Protein AF-A0A2W2B4P6-F1 (afdb_monomer)

Solvent-accessible surface area (backbone atoms only — not comparable to full-atom values): 6365 Å² total; per-residue (Å²): 74,48,68,33,47,49,50,24,56,70,50,42,55,75,72,47,32,61,43,22,48,45,57,62,79,43,77,64,80,79,61,81,77,91,68,98,66,93,65,85,25,35,38,47,59,80,40,55,73,69,30,35,51,27,48,53,46,29,51,47,44,76,40,54,76,67,55,38,51,51,53,49,49,57,38,57,42,22,52,57,49,21,54,52,31,48,75,70,66,44,91,66,24,80,75,37,41,60,34,83,45,66,44,63,38,24,33,52,72,79,51,98,58,51,88

Sequence (115 aa):
MTRAATAFLAALDPDQLDRAHAPFDAGDRRTFTYLPRSRPGVALGDLGDGARSAALELLAGGLSAAGLADARAIIDLETVLGAVERAAGVTTWQRRQPGLYWFRVYGTPGAATWG

Structure (mmCIF, N/CA/C/O backbone):
data_AF-A0A2W2B4P6-F1
#
_entry.id   AF-A0A2W2B4P6-F1
#
loop_
_atom_site.group_PDB
_atom_site.id
_atom_site.type_symbol
_atom_site.label_atom_id
_atom_site.label_alt_id
_atom_site.label_comp_id
_atom_site.label_asym_id
_atom_site.label_entity_id
_atom_site.label_seq_id
_atom_site.pdbx_PDB_ins_code
_atom_site.Cartn_x
_atom_site.Cartn_y
_atom_site.Cartn_z
_atom_site.occupancy
_atom_site.B_iso_or_equiv
_atom_site.auth_seq_id
_atom_site.auth_comp_id
_atom_site.auth_asym_id
_atom_site.auth_atom_id
_atom_site.pdbx_PDB_model_num
ATOM 1 N N . MET A 1 1 ? 13.928 -5.317 -3.914 1.00 92.88 1 MET A N 1
ATOM 2 C CA . MET A 1 1 ? 12.793 -4.446 -4.280 1.00 92.88 1 MET A CA 1
ATOM 3 C C . MET A 1 1 ? 12.317 -4.607 -5.734 1.00 92.88 1 MET A C 1
ATOM 5 O O . MET A 1 1 ? 11.166 -4.977 -5.902 1.00 92.88 1 MET A O 1
ATOM 9 N N . THR A 1 2 ? 13.144 -4.433 -6.782 1.00 97.50 2 THR A N 1
ATOM 10 C CA . THR A 1 2 ? 12.708 -4.466 -8.211 1.00 97.50 2 THR A CA 1
ATOM 11 C C . THR A 1 2 ? 11.814 -5.649 -8.594 1.00 97.50 2 THR A C 1
ATOM 13 O O . THR A 1 2 ? 10.753 -5.466 -9.189 1.00 97.50 2 THR A O 1
ATOM 16 N N . ARG A 1 3 ? 12.217 -6.871 -8.218 1.00 97.69 3 ARG A N 1
ATOM 17 C CA . ARG A 1 3 ? 11.443 -8.094 -8.483 1.00 97.69 3 ARG A CA 1
ATOM 18 C C . ARG A 1 3 ? 10.057 -8.051 -7.838 1.00 97.69 3 ARG A C 1
ATOM 20 O O . ARG A 1 3 ? 9.080 -8.378 -8.494 1.00 97.69 3 ARG A O 1
ATOM 27 N N . ALA A 1 4 ? 9.984 -7.624 -6.577 1.00 98.12 4 ALA A N 1
ATOM 28 C CA . ALA A 1 4 ? 8.731 -7.530 -5.834 1.00 98.12 4 ALA A CA 1
ATOM 29 C C . ALA A 1 4 ? 7.815 -6.439 -6.410 1.00 98.12 4 ALA A C 1
ATOM 31 O O . ALA A 1 4 ? 6.626 -6.674 -6.560 1.00 98.12 4 ALA A O 1
ATOM 32 N N . ALA A 1 5 ? 8.371 -5.295 -6.827 1.00 98.38 5 ALA A N 1
ATOM 33 C CA . ALA A 1 5 ? 7.601 -4.237 -7.486 1.00 98.38 5 ALA A CA 1
ATOM 34 C C . ALA A 1 5 ? 7.019 -4.708 -8.827 1.00 9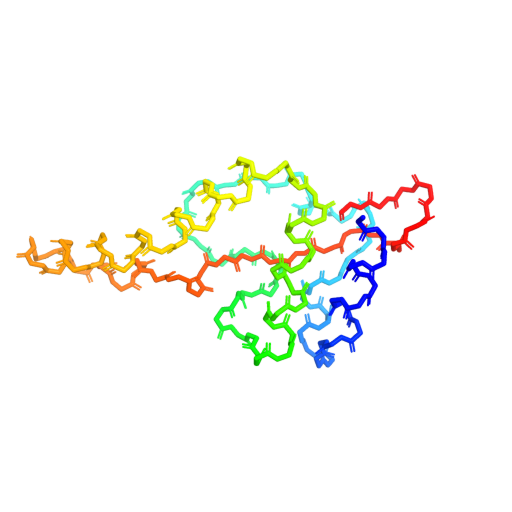8.38 5 ALA A C 1
ATOM 36 O O . ALA A 1 5 ? 5.848 -4.483 -9.108 1.00 98.38 5 ALA A O 1
ATOM 37 N N . THR A 1 6 ? 7.816 -5.424 -9.624 1.00 98.38 6 THR A N 1
ATOM 38 C CA . THR A 1 6 ? 7.359 -6.005 -10.898 1.00 98.38 6 THR A CA 1
ATOM 39 C C . THR A 1 6 ? 6.260 -7.043 -10.670 1.00 98.38 6 THR A C 1
ATOM 41 O O . THR A 1 6 ? 5.244 -7.020 -11.357 1.00 98.38 6 THR A O 1
ATOM 44 N N . ALA A 1 7 ? 6.438 -7.929 -9.683 1.00 98.50 7 ALA A N 1
ATOM 45 C CA . ALA A 1 7 ? 5.446 -8.941 -9.329 1.00 98.50 7 ALA A CA 1
ATOM 46 C C . ALA A 1 7 ? 4.143 -8.323 -8.803 1.00 98.50 7 ALA A C 1
ATOM 48 O O . ALA A 1 7 ? 3.068 -8.791 -9.157 1.00 98.50 7 ALA A O 1
ATOM 49 N N . PHE A 1 8 ? 4.237 -7.257 -8.002 1.00 98.69 8 PHE A N 1
ATOM 50 C CA . PHE A 1 8 ? 3.078 -6.503 -7.536 1.00 98.69 8 PHE A CA 1
ATOM 51 C C . PHE A 1 8 ? 2.291 -5.921 -8.708 1.00 98.69 8 PHE A C 1
ATOM 53 O O . PHE A 1 8 ? 1.117 -6.242 -8.832 1.00 98.69 8 PHE A O 1
ATOM 60 N N . LEU A 1 9 ? 2.932 -5.157 -9.601 1.00 98.56 9 LEU A N 1
ATOM 61 C CA . LEU A 1 9 ? 2.251 -4.567 -10.761 1.00 98.56 9 LEU A CA 1
ATOM 62 C C . LEU A 1 9 ? 1.632 -5.629 -11.685 1.00 98.56 9 LEU A C 1
ATOM 64 O O . LEU A 1 9 ? 0.542 -5.421 -12.203 1.00 98.56 9 LEU A O 1
ATOM 68 N N . ALA A 1 10 ? 2.290 -6.779 -11.858 1.00 98.44 10 ALA A N 1
ATOM 69 C CA . ALA A 1 10 ? 1.780 -7.882 -12.673 1.00 98.44 10 ALA A CA 1
ATOM 70 C C . ALA A 1 10 ? 0.584 -8.628 -12.050 1.00 98.44 10 ALA A C 1
ATOM 72 O O . ALA A 1 10 ? -0.118 -9.344 -12.760 1.00 98.44 10 ALA A O 1
ATOM 73 N N . ALA A 1 11 ? 0.364 -8.498 -10.738 1.00 98.38 11 ALA A N 1
ATOM 74 C CA . ALA A 1 11 ? -0.749 -9.132 -10.033 1.00 98.38 11 ALA A CA 1
ATOM 75 C C . ALA A 1 11 ? -2.031 -8.281 -10.030 1.00 98.38 11 ALA A C 1
ATOM 77 O O . ALA A 1 11 ? -3.060 -8.748 -9.541 1.00 98.38 11 ALA A O 1
ATOM 78 N N . LEU A 1 12 ? -1.963 -7.042 -10.526 1.00 98.56 12 LEU A N 1
ATOM 79 C CA . LEU A 1 12 ? -3.078 -6.099 -10.541 1.00 98.56 12 LEU A CA 1
ATOM 80 C C . LEU A 1 12 ? -3.964 -6.302 -11.769 1.00 98.56 12 LEU A C 1
ATOM 82 O O . LEU A 1 12 ? -3.478 -6.582 -12.867 1.00 98.56 12 LEU A O 1
ATOM 86 N N . ASP A 1 13 ? -5.266 -6.102 -11.588 1.00 98.19 13 ASP A N 1
ATOM 87 C CA . ASP A 1 13 ? -6.165 -5.888 -12.721 1.00 98.19 13 ASP A CA 1
ATOM 88 C C . ASP A 1 13 ? -5.886 -4.521 -13.398 1.00 98.19 13 ASP A C 1
ATOM 90 O O . ASP A 1 13 ? -5.155 -3.694 -12.840 1.00 98.19 13 ASP A O 1
ATOM 94 N N . PRO A 1 14 ? -6.424 -4.257 -14.605 1.00 98.19 14 PRO A N 1
ATOM 95 C CA . PRO A 1 14 ? -6.146 -3.014 -15.327 1.00 98.19 14 PRO A CA 1
ATOM 96 C C . PRO A 1 14 ? -6.482 -1.730 -14.550 1.00 98.19 14 PRO A C 1
ATOM 98 O O . PRO A 1 14 ? -5.703 -0.778 -14.590 1.00 98.19 14 PRO A O 1
A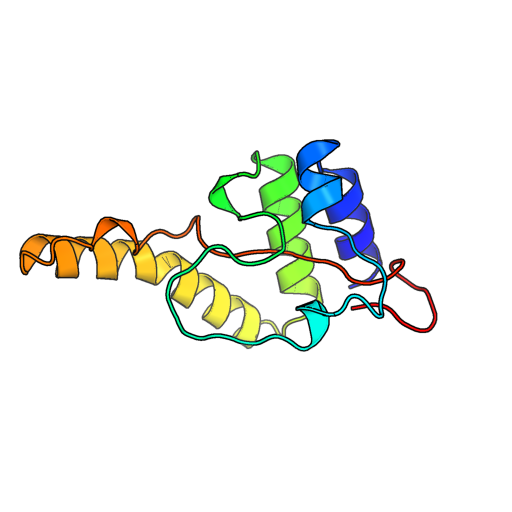TOM 101 N N . ASP A 1 15 ? -7.589 -1.709 -13.804 1.00 97.81 15 ASP A N 1
ATOM 102 C CA . ASP A 1 15 ? -8.038 -0.533 -13.046 1.00 97.81 15 ASP A CA 1
ATOM 103 C C . ASP A 1 15 ? -7.160 -0.310 -11.806 1.00 97.81 15 ASP A C 1
ATOM 105 O O . ASP A 1 15 ? -6.833 0.815 -11.418 1.00 97.81 15 ASP A O 1
ATOM 109 N N . GLN A 1 16 ? -6.750 -1.391 -11.147 1.00 98.31 16 GLN A N 1
ATOM 110 C CA . GLN A 1 16 ? -5.784 -1.349 -10.058 1.00 98.31 16 GLN A CA 1
ATOM 111 C C . GLN A 1 16 ? -4.408 -0.896 -10.553 1.00 98.31 16 GLN A C 1
ATOM 113 O O . GLN A 1 16 ? -3.769 -0.088 -9.877 1.00 98.31 16 GLN A O 1
ATOM 118 N N . LEU A 1 17 ? -3.965 -1.383 -11.716 1.00 98.25 17 LEU A N 1
ATOM 119 C CA . LEU A 1 17 ? -2.683 -1.030 -12.317 1.00 98.25 17 LEU A CA 1
ATOM 120 C C . LEU A 1 17 ? -2.614 0.463 -12.648 1.00 98.25 17 LEU A C 1
ATOM 122 O O . LEU A 1 17 ? -1.637 1.107 -12.273 1.00 98.25 17 LEU A O 1
ATOM 126 N N . ASP A 1 18 ? -3.660 1.024 -13.258 1.00 97.75 18 ASP A N 1
ATOM 127 C CA . ASP A 1 18 ? -3.741 2.457 -13.583 1.00 97.75 18 ASP A CA 1
ATOM 128 C C . ASP A 1 18 ? -3.640 3.350 -12.331 1.00 97.75 18 ASP A C 1
ATOM 130 O O . ASP A 1 18 ? -2.969 4.382 -12.319 1.00 97.75 18 ASP A O 1
ATOM 134 N N . ARG A 1 19 ? -4.228 2.919 -11.207 1.00 97.62 19 ARG A N 1
ATOM 135 C CA . ARG A 1 19 ? -4.111 3.642 -9.928 1.00 97.62 19 ARG A CA 1
ATOM 136 C C . ARG A 1 19 ? -2.742 3.472 -9.270 1.00 97.62 19 ARG A C 1
ATOM 138 O O . ARG A 1 19 ? -2.255 4.404 -8.616 1.00 97.62 19 ARG A O 1
ATOM 145 N N . ALA A 1 20 ? -2.163 2.278 -9.370 1.00 97.88 20 ALA A N 1
ATOM 146 C CA . ALA A 1 20 ? -0.949 1.882 -8.667 1.00 97.88 20 ALA A CA 1
ATOM 147 C C . ALA A 1 20 ? 0.340 2.253 -9.405 1.00 97.88 20 ALA A C 1
ATOM 149 O O . ALA A 1 20 ? 1.382 2.319 -8.762 1.00 97.88 20 ALA A O 1
ATOM 150 N N . HIS A 1 21 ? 0.307 2.495 -10.714 1.00 98.44 21 HIS A N 1
ATOM 151 C CA . HIS A 1 21 ? 1.485 2.834 -11.510 1.00 98.44 21 HIS A CA 1
ATOM 152 C C . HIS A 1 21 ? 1.406 4.264 -12.039 1.00 98.44 21 HIS A C 1
ATOM 154 O O . HIS A 1 21 ? 0.356 4.726 -12.469 1.00 98.44 21 HIS A O 1
ATOM 160 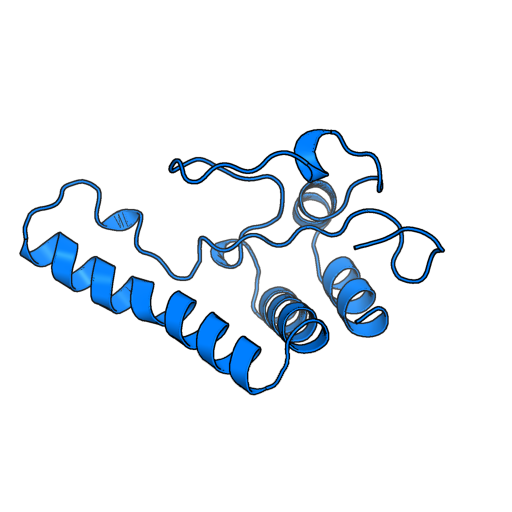N N . ALA A 1 22 ? 2.520 4.987 -11.998 1.00 98.12 22 ALA A N 1
ATOM 161 C CA . ALA A 1 22 ? 2.601 6.339 -12.539 1.00 98.12 22 ALA A CA 1
ATOM 162 C C . ALA A 1 22 ? 4.012 6.647 -13.064 1.00 98.12 22 ALA A C 1
ATOM 164 O O . ALA A 1 22 ? 4.974 5.993 -12.658 1.00 98.12 22 ALA A O 1
ATOM 165 N N . PRO A 1 23 ? 4.191 7.663 -13.927 1.00 97.75 23 PRO A N 1
ATOM 166 C CA . PRO A 1 23 ? 5.515 8.168 -14.289 1.00 97.75 23 PRO A CA 1
ATOM 167 C C . PRO A 1 23 ? 6.323 8.630 -13.068 1.00 97.75 23 PRO A C 1
ATOM 169 O O . PRO A 1 23 ? 5.765 9.062 -12.060 1.00 97.75 23 PRO A O 1
ATOM 172 N N . PHE A 1 24 ? 7.657 8.586 -13.153 1.00 97.62 24 PHE A N 1
ATOM 173 C CA . PHE A 1 24 ? 8.516 8.983 -12.029 1.00 97.62 24 PHE A CA 1
ATOM 174 C C . PHE A 1 24 ? 8.364 10.460 -11.633 1.00 97.62 24 PHE A C 1
ATOM 176 O O . PHE A 1 24 ? 8.597 10.839 -10.488 1.00 97.62 24 PHE A O 1
ATOM 183 N N . ASP A 1 25 ? 7.980 11.321 -12.562 1.00 96.50 25 ASP A N 1
ATOM 184 C CA . ASP A 1 25 ? 7.771 12.754 -12.368 1.00 96.50 25 ASP A CA 1
ATOM 185 C C . ASP A 1 25 ? 6.305 13.130 -12.107 1.00 96.50 25 ASP A C 1
ATOM 187 O O . ASP A 1 25 ? 5.983 14.319 -12.066 1.00 96.50 25 ASP A O 1
ATOM 191 N N . ALA A 1 26 ? 5.430 12.147 -11.857 1.00 96.62 26 ALA A N 1
ATOM 192 C CA . ALA A 1 26 ? 4.043 12.398 -11.491 1.00 96.62 26 ALA A CA 1
ATOM 193 C C . ALA A 1 26 ? 3.951 13.381 -10.307 1.00 96.62 26 ALA A C 1
ATOM 195 O O . ALA A 1 26 ? 4.625 13.227 -9.282 1.00 96.62 26 ALA A O 1
ATOM 196 N N . GLY A 1 27 ? 3.124 14.423 -10.459 1.00 93.81 27 GLY A N 1
ATOM 197 C CA . GLY A 1 27 ? 3.082 15.556 -9.525 1.00 93.81 27 GLY A CA 1
ATOM 198 C C . GLY A 1 27 ? 2.680 15.173 -8.097 1.00 93.81 27 GLY A C 1
ATOM 199 O O . GLY A 1 27 ? 3.074 15.822 -7.126 1.00 93.81 27 GLY A O 1
ATOM 200 N N . ASP A 1 28 ? 1.955 14.072 -7.943 1.00 93.06 28 ASP A N 1
ATOM 201 C CA . ASP A 1 28 ? 1.536 13.547 -6.654 1.00 93.06 28 ASP A CA 1
ATOM 202 C C . ASP A 1 28 ? 2.646 12.808 -5.890 1.00 93.06 28 ASP A C 1
ATOM 204 O O . ASP A 1 28 ? 2.544 12.685 -4.671 1.00 93.06 28 ASP A O 1
ATOM 208 N N . ARG A 1 29 ? 3.761 12.431 -6.538 1.00 94.25 29 ARG A N 1
ATOM 209 C CA . ARG A 1 29 ? 4.910 11.779 -5.875 1.00 94.25 29 ARG A CA 1
ATOM 210 C C . ARG A 1 29 ? 5.508 12.615 -4.745 1.00 94.25 29 ARG A C 1
ATOM 212 O O . ARG A 1 29 ? 6.073 12.080 -3.797 1.00 94.25 29 ARG A O 1
ATOM 219 N N . ARG A 1 30 ? 5.415 13.942 -4.856 1.00 90.81 30 ARG A N 1
ATOM 220 C CA . ARG A 1 30 ? 5.906 14.895 -3.846 1.00 90.81 30 ARG A CA 1
ATOM 221 C C . ARG A 1 30 ? 4.794 15.440 -2.950 1.00 90.81 30 ARG A C 1
ATOM 223 O O . ARG A 1 30 ? 5.053 16.305 -2.119 1.00 90.81 30 ARG A O 1
ATOM 230 N N . THR A 1 31 ? 3.566 14.955 -3.116 1.00 88.12 31 THR A N 1
ATOM 231 C CA . THR A 1 31 ? 2.416 15.409 -2.339 1.00 88.12 31 THR A CA 1
ATOM 232 C C . THR A 1 31 ? 2.254 14.540 -1.099 1.00 88.12 31 THR A C 1
ATOM 234 O O . THR A 1 31 ? 1.925 13.361 -1.189 1.00 88.12 31 THR A O 1
ATOM 237 N N . PHE A 1 32 ? 2.441 15.137 0.077 1.00 85.06 32 PHE A N 1
ATOM 238 C CA . PHE A 1 32 ? 2.187 14.486 1.359 1.00 85.06 32 PHE A CA 1
ATOM 239 C C . PHE A 1 32 ? 1.040 15.173 2.100 1.00 85.06 32 PHE A C 1
ATOM 241 O O . PHE A 1 32 ? 0.943 16.399 2.137 1.00 85.06 32 PHE A O 1
ATOM 248 N N . THR A 1 33 ? 0.171 14.376 2.719 1.00 86.19 33 THR A N 1
ATOM 249 C CA . THR A 1 33 ? -0.902 14.877 3.578 1.00 86.19 33 THR A CA 1
ATOM 250 C C . THR A 1 33 ? -1.236 13.882 4.683 1.00 86.19 33 THR A C 1
ATOM 252 O O . THR A 1 33 ? -1.417 12.682 4.448 1.00 86.19 33 THR A O 1
ATOM 255 N N . TYR A 1 34 ? -1.355 14.406 5.902 1.00 81.31 34 TYR A N 1
ATOM 256 C CA . TYR A 1 34 ? -1.823 13.661 7.069 1.00 81.31 34 TYR A CA 1
ATOM 257 C C . TYR A 1 34 ? -3.352 13.724 7.231 1.00 81.31 34 TYR A C 1
ATOM 259 O O . TYR A 1 34 ? -3.898 13.081 8.126 1.00 81.31 34 TYR A O 1
ATOM 267 N N . LEU A 1 35 ? -4.053 14.488 6.382 1.00 86.88 35 LEU A N 1
ATOM 268 C CA . LEU A 1 35 ? -5.507 14.615 6.453 1.00 86.88 35 LEU A CA 1
ATOM 269 C C . LEU A 1 35 ? -6.198 13.349 5.914 1.00 86.88 35 LEU A C 1
ATOM 271 O O . LEU A 1 35 ? -5.714 12.762 4.940 1.00 86.88 35 LEU A O 1
ATOM 275 N N . PRO A 1 36 ? -7.342 12.935 6.493 1.00 79.12 36 PRO A N 1
ATOM 276 C CA . PRO A 1 36 ? -8.116 11.804 5.989 1.00 79.12 36 PRO A CA 1
ATOM 277 C C . PRO A 1 36 ? -8.712 12.119 4.611 1.00 79.12 36 PRO A C 1
ATOM 279 O O . PRO A 1 36 ? -9.646 12.908 4.489 1.00 79.12 36 PRO A O 1
ATOM 282 N N . ARG A 1 37 ? -8.162 11.507 3.562 1.00 81.38 37 ARG A N 1
ATOM 283 C CA . ARG A 1 37 ? -8.677 11.566 2.188 1.00 81.38 37 ARG A CA 1
ATOM 284 C C . ARG A 1 37 ? -8.200 10.359 1.393 1.00 81.38 37 ARG A C 1
ATOM 286 O O . ARG A 1 37 ? -7.250 9.690 1.803 1.00 81.38 37 ARG A O 1
ATOM 293 N N . SER A 1 38 ? -8.825 10.116 0.242 1.00 80.94 38 SER A N 1
ATOM 294 C CA . SER A 1 38 ? -8.257 9.198 -0.742 1.00 80.94 38 SER A CA 1
ATOM 295 C C . SER A 1 38 ? -6.864 9.679 -1.148 1.00 80.94 38 SER A C 1
ATOM 297 O O . SER A 1 38 ? -6.601 10.884 -1.279 1.00 80.94 38 SER A O 1
ATOM 299 N N . ARG A 1 39 ? -5.959 8.715 -1.299 1.00 88.75 39 ARG A N 1
ATOM 300 C CA . ARG A 1 39 ? -4.586 8.934 -1.735 1.00 88.75 39 ARG A CA 1
ATOM 301 C C . ARG A 1 39 ? -4.383 8.253 -3.086 1.00 88.75 39 ARG A C 1
ATOM 303 O O . ARG A 1 39 ? -5.039 7.243 -3.343 1.00 88.75 39 ARG A O 1
ATOM 310 N N . PRO A 1 40 ? -3.504 8.791 -3.940 1.00 93.75 40 PRO A N 1
ATOM 311 C CA . PRO A 1 40 ? -3.096 8.094 -5.147 1.00 93.75 40 PRO A CA 1
ATOM 312 C C . PRO A 1 40 ? -2.512 6.718 -4.819 1.00 93.75 40 PRO A C 1
ATOM 314 O O . PRO A 1 40 ? -1.797 6.564 -3.827 1.00 93.75 40 PRO A O 1
ATOM 317 N N . GLY A 1 41 ? -2.802 5.737 -5.668 1.00 95.69 41 GLY A N 1
ATOM 318 C CA . GLY A 1 41 ? -2.439 4.343 -5.439 1.00 95.69 41 GLY A CA 1
ATOM 319 C C . GLY A 1 41 ? -3.654 3.442 -5.267 1.00 95.69 41 GLY A C 1
ATOM 320 O O . GLY A 1 41 ? -4.801 3.893 -5.219 1.00 95.69 41 GLY A O 1
ATOM 321 N N . VAL A 1 42 ? -3.382 2.150 -5.137 1.00 97.38 42 VAL A N 1
ATOM 322 C CA . VAL A 1 42 ? -4.383 1.134 -4.808 1.00 97.38 42 VAL A CA 1
ATOM 323 C C . VAL A 1 42 ? -4.358 0.847 -3.310 1.00 97.38 42 VAL A C 1
ATOM 325 O O . VAL A 1 42 ? -3.286 0.670 -2.729 1.00 97.38 42 VAL A O 1
ATOM 328 N N . ALA A 1 43 ? -5.528 0.832 -2.672 1.00 96.44 43 ALA A N 1
ATOM 329 C CA . ALA A 1 43 ? -5.647 0.490 -1.260 1.00 96.44 43 ALA A CA 1
ATOM 330 C C . ALA A 1 43 ? -5.506 -1.027 -1.059 1.00 96.44 43 ALA A C 1
ATOM 332 O O . ALA A 1 43 ? -6.031 -1.809 -1.846 1.00 96.44 43 ALA A O 1
ATOM 333 N N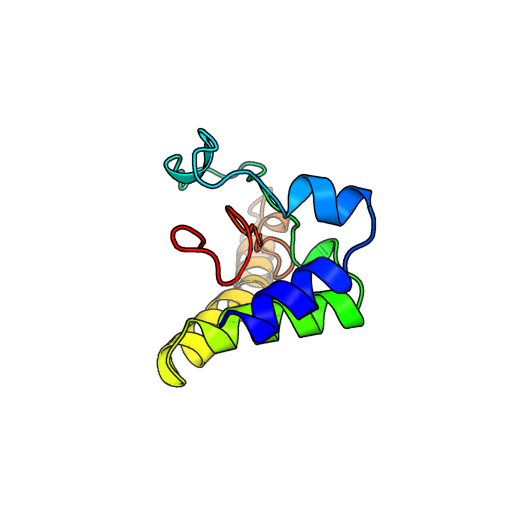 . LEU A 1 44 ? -4.870 -1.458 0.031 1.00 96.88 44 LEU A N 1
ATOM 334 C CA . LEU A 1 44 ? -4.711 -2.868 0.405 1.00 96.88 44 LEU A CA 1
ATOM 335 C C . LEU A 1 44 ? -6.065 -3.597 0.514 1.00 96.88 44 LEU A C 1
ATOM 337 O O . LEU A 1 44 ? -6.165 -4.790 0.218 1.00 96.88 44 LEU A O 1
ATOM 341 N N . GLY A 1 45 ? -7.106 -2.866 0.924 1.00 96.12 45 GLY A N 1
ATOM 342 C CA . GLY A 1 45 ? -8.489 -3.336 0.995 1.00 96.12 45 GLY A CA 1
ATOM 343 C C . GLY A 1 45 ? -9.122 -3.640 -0.365 1.00 96.12 45 GLY A C 1
ATOM 344 O O . GLY A 1 45 ? -9.969 -4.524 -0.430 1.00 96.12 45 GLY A O 1
ATOM 345 N N . ASP A 1 46 ? -8.666 -2.980 -1.433 1.00 97.06 46 ASP A N 1
ATOM 346 C CA . ASP A 1 46 ? -9.175 -3.162 -2.801 1.00 97.06 46 ASP A CA 1
ATOM 347 C C . ASP A 1 46 ? -8.493 -4.334 -3.529 1.00 97.06 46 ASP A C 1
ATOM 349 O O . ASP A 1 46 ? -8.896 -4.697 -4.632 1.00 97.06 46 ASP A O 1
ATOM 353 N N . LEU A 1 47 ? -7.431 -4.897 -2.945 1.00 98.00 47 LEU A N 1
ATOM 354 C CA . LEU A 1 47 ? -6.658 -5.991 -3.525 1.00 98.00 47 LEU A CA 1
ATOM 355 C C . LEU A 1 47 ? -7.237 -7.350 -3.121 1.00 98.00 47 LEU A C 1
ATOM 357 O O . LEU A 1 47 ? -7.484 -7.599 -1.937 1.00 98.00 47 LEU A O 1
ATOM 361 N N . GLY A 1 48 ? -7.353 -8.255 -4.095 1.00 97.38 48 GLY A N 1
ATOM 362 C CA . GLY A 1 48 ? -7.547 -9.683 -3.834 1.00 97.38 48 GLY A CA 1
ATOM 363 C C . GLY A 1 48 ? -6.293 -10.332 -3.234 1.00 97.38 48 GLY A C 1
ATOM 364 O O . GLY A 1 48 ? -5.209 -9.747 -3.261 1.00 97.38 48 GLY A O 1
ATOM 365 N N . ASP A 1 49 ? -6.420 -11.556 -2.719 1.00 96.75 49 ASP A N 1
ATOM 366 C CA . ASP A 1 49 ? -5.383 -12.213 -1.903 1.00 96.75 49 ASP A CA 1
ATOM 367 C C . ASP A 1 49 ? -3.997 -12.266 -2.569 1.00 96.75 49 ASP A C 1
ATOM 369 O O . ASP A 1 49 ? -2.989 -11.959 -1.931 1.00 96.75 49 ASP A O 1
ATOM 373 N N . GLY A 1 50 ? -3.938 -12.590 -3.866 1.00 97.56 50 GLY A N 1
ATOM 374 C CA . GLY A 1 50 ? -2.679 -12.653 -4.617 1.00 97.56 50 GLY A CA 1
ATOM 375 C C . GLY A 1 50 ? -1.978 -11.295 -4.722 1.00 97.56 50 GLY A C 1
ATOM 376 O O . GLY A 1 50 ? -0.811 -11.161 -4.348 1.00 97.56 50 GLY A O 1
ATOM 377 N N . ALA A 1 51 ? -2.701 -10.264 -5.164 1.00 98.06 51 ALA A N 1
ATOM 378 C CA . ALA A 1 51 ? -2.171 -8.907 -5.276 1.00 98.06 51 ALA A CA 1
ATOM 379 C C . ALA A 1 51 ? -1.838 -8.300 -3.905 1.00 98.06 51 ALA A C 1
ATOM 381 O O . ALA A 1 51 ? -0.824 -7.619 -3.753 1.00 98.06 51 ALA A O 1
ATOM 382 N N . ARG A 1 52 ? -2.643 -8.605 -2.879 1.00 98.00 52 ARG A N 1
ATOM 383 C CA . ARG A 1 52 ? -2.393 -8.215 -1.489 1.00 98.00 52 ARG A CA 1
ATOM 384 C C . ARG A 1 52 ? -1.093 -8.824 -0.968 1.00 98.00 52 ARG A C 1
ATOM 386 O O . ARG A 1 52 ? -0.284 -8.107 -0.385 1.00 98.00 52 ARG A O 1
ATOM 393 N N . SER A 1 53 ? -0.859 -10.115 -1.208 1.00 97.94 53 SER A N 1
ATOM 394 C CA . SER A 1 53 ? 0.405 -10.763 -0.846 1.00 97.94 53 SER A CA 1
ATOM 395 C C . SER A 1 53 ? 1.586 -10.109 -1.564 1.00 97.94 53 SER A C 1
ATOM 397 O O . SER A 1 53 ? 2.594 -9.809 -0.930 1.00 97.94 53 SER A O 1
ATOM 399 N N . ALA A 1 54 ? 1.458 -9.825 -2.864 1.00 98.44 54 ALA A N 1
ATOM 400 C CA . ALA A 1 54 ? 2.511 -9.164 -3.633 1.00 98.44 54 ALA A CA 1
ATOM 401 C C . ALA A 1 54 ? 2.799 -7.731 -3.139 1.00 98.44 54 ALA A C 1
ATOM 403 O O . ALA A 1 54 ? 3.958 -7.319 -3.096 1.00 98.44 54 ALA A O 1
ATOM 404 N N . ALA A 1 55 ? 1.776 -6.990 -2.701 1.00 98.12 55 ALA A N 1
ATOM 405 C CA . ALA A 1 55 ? 1.935 -5.673 -2.084 1.00 98.12 55 ALA A CA 1
ATOM 406 C C . ALA A 1 55 ? 2.724 -5.750 -0.764 1.00 98.12 55 ALA A C 1
ATOM 408 O O . ALA A 1 55 ? 3.653 -4.975 -0.536 1.00 98.12 55 ALA A O 1
ATOM 409 N N . LEU A 1 56 ? 2.407 -6.723 0.095 1.00 97.00 56 LEU A N 1
ATOM 410 C CA . LEU A 1 56 ? 3.126 -6.928 1.357 1.00 97.00 56 LEU A CA 1
ATOM 411 C C . LEU A 1 56 ? 4.573 -7.401 1.141 1.00 97.00 56 LEU A C 1
ATOM 413 O O . LEU A 1 56 ? 5.459 -7.002 1.896 1.00 97.00 56 LEU A O 1
ATOM 417 N N . GLU A 1 57 ? 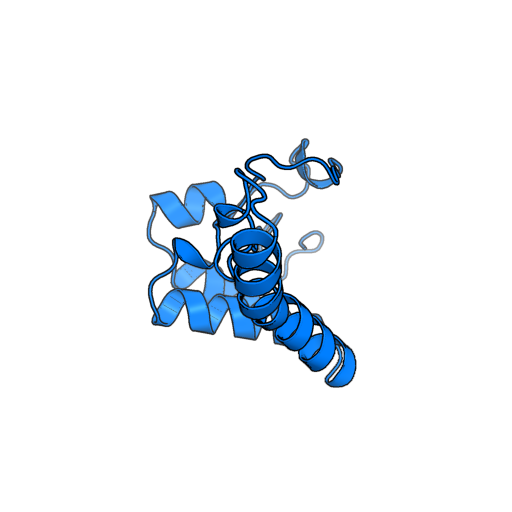4.836 -8.192 0.099 1.00 97.88 57 GLU A N 1
ATOM 418 C CA . GLU A 1 57 ? 6.196 -8.556 -0.324 1.00 97.88 57 GLU A CA 1
ATOM 419 C C . GLU A 1 57 ? 6.977 -7.351 -0.872 1.00 97.88 57 GLU A C 1
ATOM 421 O O . GLU A 1 57 ? 8.171 -7.200 -0.605 1.00 97.88 57 GLU A O 1
ATOM 426 N N . LEU A 1 58 ? 6.315 -6.444 -1.599 1.00 98.19 58 LEU A N 1
ATOM 427 C CA . LEU A 1 58 ? 6.918 -5.174 -2.008 1.00 98.19 58 LEU A CA 1
ATOM 428 C C . LEU A 1 58 ? 7.311 -4.331 -0.786 1.00 98.19 58 LEU A C 1
ATOM 430 O O . LEU A 1 58 ? 8.446 -3.853 -0.729 1.00 98.19 58 LEU A O 1
ATOM 434 N N . LEU A 1 59 ? 6.422 -4.208 0.205 1.00 97.25 59 LEU A N 1
ATOM 435 C CA . LEU A 1 59 ? 6.704 -3.517 1.468 1.00 97.25 59 LEU A CA 1
ATOM 436 C C . LEU A 1 59 ? 7.908 -4.139 2.193 1.00 97.25 59 LEU A C 1
ATOM 438 O O . LEU A 1 59 ? 8.833 -3.429 2.587 1.00 97.25 59 LEU A O 1
ATOM 442 N N . ALA A 1 60 ? 7.934 -5.469 2.308 1.00 97.19 60 ALA A N 1
ATOM 443 C CA . ALA A 1 60 ? 9.049 -6.211 2.895 1.00 97.19 60 ALA A CA 1
ATOM 444 C C . ALA A 1 60 ? 10.367 -5.982 2.140 1.00 97.19 60 ALA A C 1
ATOM 446 O O . ALA A 1 60 ? 11.426 -5.870 2.748 1.00 97.19 60 ALA A O 1
ATOM 447 N N . GLY A 1 61 ? 10.308 -5.856 0.813 1.00 96.19 61 GLY A N 1
ATOM 448 C CA . GLY A 1 61 ? 11.471 -5.605 -0.030 1.00 96.19 61 GLY A CA 1
ATOM 449 C C . GLY A 1 61 ? 12.083 -4.204 0.091 1.00 96.19 61 GLY A C 1
ATOM 450 O O . GLY A 1 61 ? 13.157 -4.003 -0.485 1.00 96.19 61 GLY A O 1
ATOM 451 N N . GLY A 1 62 ? 11.411 -3.262 0.765 1.00 94.31 62 GLY A N 1
ATOM 452 C CA . GLY A 1 62 ? 11.868 -1.886 1.001 1.00 94.31 62 GLY A CA 1
ATOM 453 C C . GLY A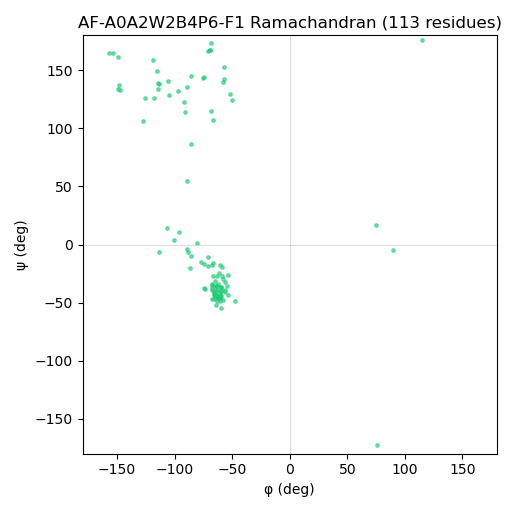 1 62 ? 12.172 -1.552 2.468 1.00 94.31 62 GLY A C 1
ATOM 454 O O . GLY A 1 62 ? 12.678 -0.466 2.744 1.00 94.31 62 GLY A O 1
ATOM 455 N N . LEU A 1 63 ? 11.890 -2.462 3.405 1.00 96.50 63 LEU A N 1
ATOM 456 C CA . LEU A 1 63 ? 12.080 -2.257 4.843 1.00 96.50 63 LEU A CA 1
ATOM 457 C C . LEU A 1 63 ? 13.083 -3.257 5.428 1.00 96.50 63 LEU A C 1
ATOM 459 O O . LEU A 1 63 ? 13.319 -4.335 4.886 1.00 96.50 63 LEU A O 1
ATOM 463 N N . SER A 1 64 ? 13.666 -2.909 6.577 1.00 97.56 64 SER A N 1
ATOM 464 C CA . SER A 1 64 ? 14.353 -3.894 7.417 1.00 97.56 64 SER A CA 1
ATOM 465 C C . SER A 1 64 ? 13.337 -4.837 8.070 1.00 97.56 64 SER A C 1
ATOM 467 O O . SER A 1 64 ? 12.145 -4.536 8.120 1.00 97.56 64 SER A O 1
ATOM 469 N N . ALA A 1 65 ? 13.797 -5.955 8.640 1.00 96.19 65 ALA A N 1
ATOM 470 C CA . ALA A 1 65 ? 12.917 -6.867 9.377 1.00 96.19 65 ALA A CA 1
ATOM 471 C C . ALA A 1 65 ? 12.163 -6.162 10.523 1.00 96.19 65 ALA A C 1
ATOM 473 O O . ALA A 1 65 ? 10.967 -6.382 10.696 1.00 96.19 65 ALA A O 1
ATOM 474 N N . ALA A 1 66 ? 12.845 -5.273 11.257 1.00 98.19 66 ALA A N 1
ATOM 475 C CA . ALA A 1 66 ? 12.226 -4.463 12.304 1.00 98.19 66 ALA A CA 1
ATOM 476 C C . ALA A 1 66 ? 11.204 -3.470 11.725 1.00 98.19 66 ALA A C 1
ATOM 478 O O . ALA A 1 66 ? 10.068 -3.434 12.179 1.00 98.19 66 ALA A O 1
ATOM 479 N N . GLY A 1 67 ? 11.561 -2.744 10.658 1.00 98.06 67 GLY A N 1
ATOM 480 C CA . GLY A 1 67 ? 10.642 -1.797 10.020 1.00 98.06 67 GLY A CA 1
ATOM 481 C C . GLY A 1 67 ? 9.400 -2.473 9.430 1.00 98.06 67 GLY A C 1
ATOM 482 O O . GLY A 1 67 ? 8.304 -1.925 9.502 1.00 98.06 67 GLY A O 1
ATOM 483 N N . LEU A 1 68 ? 9.544 -3.684 8.886 1.00 97.44 68 LEU A N 1
ATOM 484 C CA . LEU A 1 68 ? 8.415 -4.485 8.418 1.00 97.44 68 LEU A CA 1
ATOM 485 C C . LEU A 1 68 ? 7.509 -4.921 9.576 1.00 97.44 68 LEU A C 1
ATOM 487 O O . LEU A 1 68 ? 6.287 -4.894 9.427 1.00 97.44 68 LEU A O 1
ATOM 491 N N . ALA A 1 69 ? 8.090 -5.323 10.709 1.00 97.81 69 ALA A N 1
ATOM 492 C CA . ALA A 1 69 ? 7.326 -5.678 11.901 1.00 97.81 69 ALA A CA 1
ATOM 493 C C . ALA A 1 69 ? 6.527 -4.476 12.425 1.00 97.81 69 ALA A C 1
ATOM 495 O O . ALA A 1 69 ? 5.326 -4.609 12.655 1.00 97.81 69 ALA A O 1
ATOM 496 N N . ASP A 1 70 ? 7.152 -3.298 12.506 1.00 98.31 70 ASP A N 1
ATOM 497 C CA . ASP A 1 70 ? 6.487 -2.057 12.914 1.00 98.31 70 ASP A CA 1
ATOM 498 C C . ASP A 1 70 ? 5.350 -1.685 11.954 1.00 98.31 70 ASP A C 1
ATOM 500 O O . ASP A 1 70 ? 4.235 -1.394 12.386 1.00 98.31 70 ASP A O 1
ATOM 504 N N . ALA A 1 71 ? 5.596 -1.747 10.642 1.00 97.88 71 ALA A N 1
ATOM 505 C CA . ALA A 1 71 ? 4.583 -1.440 9.637 1.00 97.88 71 ALA A CA 1
ATOM 506 C C . ALA A 1 71 ? 3.362 -2.368 9.747 1.00 97.88 71 ALA A C 1
ATOM 508 O O . ALA A 1 71 ? 2.226 -1.896 9.705 1.00 97.88 71 ALA A O 1
ATOM 509 N N . ARG A 1 72 ? 3.579 -3.677 9.935 1.00 96.62 72 ARG A N 1
ATOM 510 C CA . ARG A 1 72 ? 2.491 -4.647 10.149 1.00 96.62 72 ARG A CA 1
ATOM 511 C C . ARG A 1 72 ? 1.739 -4.378 11.448 1.00 96.62 72 ARG A C 1
ATOM 513 O O . ARG A 1 72 ? 0.516 -4.328 11.428 1.00 96.62 72 ARG A O 1
ATOM 520 N N . ALA A 1 73 ? 2.455 -4.123 12.542 1.00 98.00 73 ALA A N 1
ATOM 521 C CA . ALA A 1 73 ? 1.836 -3.807 13.824 1.00 98.00 73 ALA A CA 1
ATOM 522 C C . ALA A 1 73 ? 0.951 -2.552 13.742 1.00 98.00 73 ALA A C 1
ATOM 524 O O . ALA A 1 73 ? -0.141 -2.540 14.301 1.00 98.00 73 ALA A O 1
ATOM 525 N N . ILE A 1 74 ? 1.381 -1.518 13.011 1.00 97.50 74 ILE A N 1
ATOM 526 C CA . ILE A 1 74 ? 0.595 -0.297 12.776 1.00 97.50 74 ILE A CA 1
ATOM 527 C C . ILE A 1 74 ? -0.670 -0.591 11.952 1.00 97.50 74 ILE A C 1
ATOM 529 O O . ILE A 1 74 ? -1.746 -0.107 12.302 1.00 97.50 74 ILE A O 1
ATOM 533 N N . ILE A 1 75 ? -0.567 -1.410 10.899 1.00 96.44 75 ILE A N 1
ATOM 534 C CA . ILE A 1 75 ? -1.723 -1.841 10.097 1.00 96.44 75 ILE A CA 1
ATOM 535 C C . ILE A 1 75 ? -2.733 -2.598 10.970 1.00 96.44 75 ILE A C 1
ATOM 537 O O . ILE A 1 75 ? -3.923 -2.280 10.956 1.0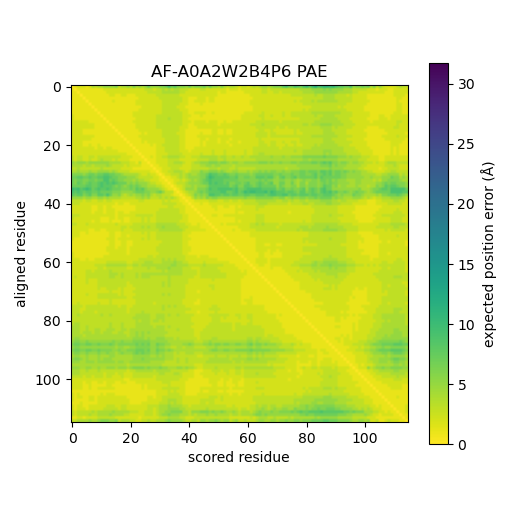0 96.44 75 ILE A O 1
ATOM 541 N N . ASP A 1 76 ? -2.262 -3.560 11.763 1.00 96.50 76 ASP A N 1
ATOM 542 C CA . ASP A 1 76 ? -3.111 -4.399 12.614 1.00 96.50 76 ASP A CA 1
ATOM 543 C C . ASP A 1 76 ? -3.757 -3.594 13.755 1.00 96.50 76 ASP A C 1
ATOM 545 O O . ASP A 1 76 ? -4.923 -3.820 14.110 1.00 96.50 76 ASP A O 1
ATOM 549 N N . LEU A 1 77 ? -3.034 -2.601 14.286 1.00 97.94 77 LEU A N 1
ATOM 550 C CA . LEU A 1 77 ? -3.493 -1.700 15.344 1.00 97.94 77 LEU A CA 1
ATOM 551 C C . LEU A 1 77 ? -4.755 -0.924 14.948 1.00 97.94 77 LEU A C 1
ATOM 553 O O . LEU A 1 77 ? -5.557 -0.600 15.827 1.00 97.94 77 LEU A O 1
ATOM 557 N N . GLU A 1 78 ? -4.992 -0.675 13.656 1.00 97.38 78 GLU A N 1
ATOM 558 C CA . GLU A 1 78 ? -6.225 -0.031 13.188 1.00 97.38 78 GLU A CA 1
ATOM 559 C C . GLU A 1 78 ? -7.482 -0.773 13.668 1.00 97.38 78 GLU A C 1
ATOM 561 O O . GLU A 1 78 ? -8.461 -0.137 14.050 1.00 97.38 78 GLU A O 1
ATOM 566 N N . THR A 1 79 ? -7.454 -2.107 13.751 1.00 97.06 79 THR A N 1
ATOM 567 C CA . THR A 1 79 ? -8.599 -2.891 14.252 1.00 97.06 79 THR A CA 1
ATOM 568 C C . THR A 1 79 ? -8.887 -2.591 15.725 1.00 97.06 79 THR A C 1
ATOM 570 O O . THR A 1 79 ? -10.041 -2.399 16.119 1.00 97.06 79 THR A O 1
ATOM 573 N N . VAL A 1 80 ? -7.835 -2.506 16.545 1.00 97.88 80 VAL A N 1
ATOM 574 C CA . VAL A 1 80 ? -7.946 -2.197 17.977 1.00 97.88 80 VAL A CA 1
ATOM 575 C C . VAL A 1 80 ? -8.418 -0.758 18.169 1.00 97.88 80 VAL A C 1
ATOM 577 O O . VAL A 1 80 ? -9.359 -0.514 18.923 1.00 97.88 80 VAL A O 1
ATOM 580 N N . LEU A 1 81 ? -7.819 0.193 17.446 1.00 97.69 81 LEU A N 1
ATOM 581 C CA . LEU A 1 81 ? -8.221 1.599 17.488 1.00 97.69 81 LEU A CA 1
ATOM 582 C C . LEU A 1 81 ? -9.678 1.780 17.062 1.00 97.69 81 LEU A C 1
ATOM 584 O O . LEU A 1 81 ? -10.401 2.544 17.694 1.00 97.69 81 LEU A O 1
ATOM 588 N N . GLY A 1 82 ? -10.133 1.055 16.039 1.00 97.62 82 GLY A N 1
ATOM 589 C CA . GLY A 1 82 ? -11.527 1.076 15.605 1.00 97.62 82 GLY A CA 1
ATOM 590 C C . GLY A 1 82 ? -12.490 0.599 16.689 1.00 97.62 82 GLY A C 1
ATOM 591 O O . GLY A 1 82 ? -13.531 1.223 16.895 1.00 97.62 82 GLY A O 1
ATOM 592 N N . ALA A 1 83 ? -12.139 -0.457 17.427 1.00 97.75 83 ALA A N 1
ATOM 593 C CA . ALA A 1 83 ? -12.939 -0.935 18.554 1.00 97.75 83 ALA A CA 1
ATOM 594 C C . ALA A 1 83 ? -12.988 0.085 19.705 1.00 97.75 83 ALA A C 1
ATOM 596 O O . ALA A 1 83 ? -14.065 0.354 20.240 1.00 97.75 83 ALA A O 1
ATOM 597 N N . VAL A 1 84 ? -11.845 0.689 20.045 1.00 98.38 84 VAL A N 1
ATOM 598 C CA . VAL A 1 84 ? -11.745 1.727 21.085 1.00 98.38 84 VAL A CA 1
ATOM 599 C C . VAL A 1 84 ? -12.557 2.969 20.707 1.00 98.38 84 VAL A C 1
ATOM 601 O O . VAL A 1 84 ? -13.367 3.438 21.503 1.00 98.38 84 VAL A O 1
ATOM 604 N N . GLU A 1 85 ? -12.397 3.480 19.484 1.00 98.12 85 GLU A N 1
ATOM 605 C CA . GLU A 1 85 ? -13.127 4.656 18.994 1.00 98.12 85 GLU A CA 1
ATOM 606 C C . GLU A 1 85 ? -14.638 4.395 18.925 1.00 98.12 85 GLU A C 1
ATOM 608 O O . GLU A 1 85 ? -15.429 5.253 19.324 1.00 98.12 85 GLU A O 1
ATOM 613 N N . ARG A 1 86 ? -15.052 3.191 18.505 1.00 97.88 86 ARG A N 1
ATOM 614 C CA . ARG A 1 86 ? -16.463 2.786 18.517 1.00 97.88 86 ARG A CA 1
ATOM 615 C C . ARG A 1 86 ? -17.035 2.785 19.935 1.00 97.88 86 ARG A C 1
ATOM 617 O O . ARG A 1 86 ? -18.123 3.318 20.140 1.00 97.88 86 ARG A O 1
ATOM 624 N N . ALA A 1 87 ? -16.318 2.215 20.904 1.00 98.12 87 ALA A N 1
ATOM 625 C CA . ALA A 1 87 ? -16.750 2.178 22.302 1.00 98.12 87 ALA A CA 1
ATOM 626 C C . ALA A 1 87 ? -16.835 3.582 22.929 1.00 98.12 87 ALA A C 1
ATOM 628 O O . ALA A 1 87 ? -17.700 3.832 23.763 1.00 98.12 87 ALA A O 1
ATOM 629 N N . ALA A 1 88 ? -15.983 4.509 22.486 1.00 98.12 88 ALA A N 1
ATOM 630 C CA . ALA A 1 88 ? -15.991 5.908 22.908 1.00 98.12 88 ALA A CA 1
ATOM 631 C C . ALA A 1 88 ? -17.047 6.780 22.190 1.00 98.12 88 ALA A C 1
ATOM 633 O O . ALA A 1 88 ? -17.112 7.982 22.437 1.00 98.12 88 ALA A O 1
ATOM 634 N N . GLY A 1 89 ? -17.861 6.213 21.291 1.00 97.81 89 GLY A N 1
ATOM 635 C CA . GLY A 1 89 ? -18.903 6.949 20.566 1.00 97.81 89 GLY A CA 1
ATOM 636 C C . GLY A 1 89 ? -18.387 7.859 19.444 1.00 97.81 89 GLY A C 1
ATOM 637 O O . GLY A 1 89 ? -19.117 8.735 18.980 1.00 97.81 89 GLY A O 1
ATOM 638 N N . VAL A 1 90 ? -17.148 7.671 18.978 1.00 97.62 90 VAL A N 1
ATOM 639 C CA . VAL A 1 90 ? -16.588 8.440 17.856 1.00 97.62 90 VAL A CA 1
ATOM 640 C C . VAL A 1 90 ? -17.315 8.054 16.571 1.00 97.62 90 VAL A C 1
ATOM 642 O O . VAL A 1 90 ? -17.188 6.932 16.095 1.00 97.62 90 VAL A O 1
ATOM 645 N N . THR A 1 91 ? -18.045 8.982 15.954 1.00 96.25 91 THR A N 1
ATOM 646 C CA . THR A 1 91 ? -18.895 8.701 14.777 1.00 96.25 91 THR A CA 1
ATOM 647 C C . THR A 1 91 ? -18.129 8.316 13.510 1.00 96.25 91 THR A C 1
ATOM 649 O O . THR A 1 91 ? -18.725 7.787 12.578 1.00 96.25 91 THR A O 1
ATOM 652 N N . THR A 1 92 ? -16.819 8.572 13.474 1.00 94.00 92 THR A N 1
ATOM 653 C CA . THR A 1 92 ? -15.933 8.317 12.328 1.00 94.00 92 THR A CA 1
ATOM 654 C C . THR A 1 92 ? -15.007 7.115 12.528 1.00 94.00 92 THR A C 1
ATOM 656 O O . THR A 1 92 ? -14.057 6.952 11.759 1.00 94.00 92 THR A O 1
ATOM 659 N N . TRP A 1 93 ? -15.262 6.263 13.530 1.00 94.62 93 TRP A N 1
ATOM 660 C CA . TRP A 1 93 ? -14.416 5.108 13.870 1.00 94.62 93 TRP A CA 1
ATOM 661 C C . TRP A 1 93 ? -14.149 4.173 12.674 1.00 94.62 93 TRP A C 1
ATOM 663 O O . TRP A 1 93 ? -13.106 3.532 12.622 1.00 94.62 93 TRP A O 1
ATOM 673 N N . GLN A 1 94 ? -15.041 4.124 11.676 1.00 92.75 94 GLN A N 1
ATOM 674 C CA . GLN A 1 94 ? -14.927 3.306 10.457 1.00 92.75 94 GLN A CA 1
ATOM 675 C C . GLN A 1 94 ? -13.689 3.641 9.617 1.00 92.75 94 GLN A C 1
ATOM 677 O O . GLN A 1 94 ? -13.287 2.851 8.767 1.00 92.75 94 GLN A O 1
ATOM 682 N N . ARG A 1 95 ? -13.064 4.805 9.834 1.00 91.75 95 ARG A N 1
ATOM 683 C CA . ARG A 1 95 ? -11.779 5.150 9.207 1.00 91.75 95 ARG A CA 1
ATOM 684 C C . ARG A 1 95 ? -10.620 4.285 9.719 1.00 91.75 95 ARG A C 1
ATOM 686 O O . ARG A 1 95 ? -9.575 4.260 9.081 1.00 91.75 95 ARG A O 1
ATOM 693 N N . ARG A 1 96 ? -10.791 3.622 10.867 1.00 94.62 96 ARG A N 1
ATOM 694 C CA . ARG A 1 96 ? -9.818 2.721 11.487 1.00 94.62 96 ARG A CA 1
ATOM 695 C C . ARG A 1 96 ? -9.969 1.329 10.902 1.00 94.62 96 ARG A C 1
ATOM 697 O O . ARG A 1 96 ? -10.750 0.513 11.386 1.00 94.62 96 ARG A O 1
ATOM 704 N N . GLN A 1 97 ? -9.282 1.096 9.793 1.00 92.94 97 GLN A N 1
ATOM 705 C CA . GLN A 1 97 ? -9.362 -0.166 9.072 1.00 92.94 97 GLN A CA 1
ATOM 706 C C . GLN A 1 97 ? -8.020 -0.513 8.408 1.00 92.94 97 GLN A C 1
ATOM 708 O O . GLN A 1 97 ? -7.460 0.331 7.701 1.00 92.94 97 GLN A O 1
ATOM 713 N N . PRO A 1 98 ? -7.541 -1.765 8.548 1.00 94.88 98 PRO A N 1
ATOM 714 C CA . PRO A 1 98 ? -6.283 -2.225 7.946 1.00 94.88 98 PRO A CA 1
ATOM 715 C C . PRO A 1 98 ? -6.221 -2.118 6.414 1.00 94.88 98 PRO A C 1
ATOM 717 O O . PRO A 1 98 ? -5.145 -2.143 5.828 1.00 94.88 98 PRO A O 1
ATOM 720 N N . GLY A 1 99 ? -7.371 -2.016 5.739 1.00 94.75 99 GLY A N 1
ATOM 721 C CA . GLY A 1 99 ? -7.445 -1.907 4.280 1.00 94.75 99 GLY A CA 1
ATOM 722 C C . GLY A 1 99 ? -7.037 -0.540 3.722 1.00 94.75 99 GLY A C 1
ATOM 723 O O . GLY A 1 99 ? -6.748 -0.439 2.531 1.00 94.75 99 GLY A O 1
ATOM 724 N N . LEU A 1 100 ? -6.981 0.506 4.553 1.00 93.81 100 LEU A N 1
ATOM 725 C CA . LEU A 1 100 ? -6.660 1.876 4.137 1.00 93.81 100 LEU A CA 1
ATOM 726 C C . LEU A 1 100 ? -5.150 2.159 4.184 1.00 93.81 100 LEU A C 1
ATOM 728 O O . LEU A 1 100 ? -4.689 3.114 4.807 1.00 93.81 100 LEU A O 1
ATOM 732 N N . TYR A 1 101 ? -4.383 1.320 3.489 1.00 94.19 101 TYR A N 1
ATOM 733 C CA . TYR A 1 101 ? -2.956 1.508 3.219 1.00 94.19 101 TYR A CA 1
ATOM 734 C C . TYR A 1 101 ? -2.742 1.423 1.714 1.00 94.19 101 TYR A C 1
ATOM 736 O O . TYR A 1 101 ? -3.186 0.464 1.090 1.00 94.19 101 TYR A O 1
ATOM 744 N N . TRP A 1 102 ? -2.109 2.433 1.120 1.00 94.94 102 TRP A N 1
ATOM 745 C CA . TRP A 1 102 ? -2.030 2.577 -0.334 1.00 94.94 102 TRP A CA 1
ATOM 746 C C . TRP A 1 102 ? -0.652 2.224 -0.867 1.00 94.94 102 TRP A C 1
ATOM 748 O O . TRP A 1 102 ? 0.363 2.599 -0.283 1.00 94.94 102 TRP A O 1
ATOM 758 N N . PHE A 1 103 ? -0.643 1.559 -2.016 1.00 96.75 103 PHE A N 1
ATOM 759 C CA . PHE A 1 103 ? 0.552 1.216 -2.769 1.00 96.75 103 PHE A CA 1
ATOM 760 C C . PHE A 1 103 ? 0.551 1.950 -4.103 1.00 96.75 103 PHE A C 1
ATOM 762 O O . PHE A 1 103 ? -0.454 1.975 -4.819 1.00 96.75 103 PHE A O 1
ATOM 769 N N . ARG A 1 104 ? 1.696 2.545 -4.432 1.00 97.19 104 ARG A N 1
ATOM 770 C CA . ARG A 1 104 ? 1.942 3.227 -5.698 1.00 97.19 104 ARG A CA 1
ATOM 771 C C . ARG A 1 104 ? 3.412 3.077 -6.068 1.00 97.19 104 ARG A C 1
ATOM 773 O O . ARG A 1 104 ? 4.266 3.204 -5.197 1.00 97.19 104 ARG A O 1
ATOM 780 N N . VAL A 1 105 ? 3.678 2.793 -7.335 1.00 98.00 105 VAL A N 1
ATOM 781 C CA . VAL A 1 105 ? 5.005 2.630 -7.929 1.00 98.00 105 VAL A CA 1
ATOM 782 C C . VAL A 1 105 ? 5.170 3.697 -9.000 1.00 98.00 105 VAL A C 1
ATOM 784 O O . VAL A 1 105 ? 4.353 3.820 -9.913 1.00 98.00 105 VAL A O 1
ATOM 787 N N . TYR A 1 106 ? 6.243 4.462 -8.887 1.00 98.12 106 TYR A N 1
ATOM 788 C CA . TYR A 1 106 ? 6.596 5.540 -9.788 1.00 98.12 106 TYR A CA 1
ATOM 789 C C . TYR A 1 106 ? 7.742 5.105 -10.702 1.00 98.12 106 TYR A C 1
ATOM 791 O O . TYR A 1 106 ? 8.796 4.671 -10.241 1.00 98.12 106 TYR A O 1
ATOM 799 N N . GLY A 1 107 ? 7.570 5.276 -12.010 1.00 98.12 107 GLY A N 1
ATOM 800 C CA . GLY A 1 107 ? 8.524 4.848 -13.030 1.00 98.12 107 GLY A CA 1
ATOM 801 C C . GLY A 1 107 ? 8.506 3.339 -13.277 1.00 98.12 107 GLY A C 1
ATOM 802 O O . GLY A 1 107 ? 7.653 2.604 -12.784 1.00 98.12 107 GLY A O 1
ATOM 803 N N . THR A 1 108 ? 9.451 2.864 -14.082 1.00 98.06 108 THR A N 1
ATOM 804 C CA . THR A 1 108 ? 9.570 1.438 -14.414 1.00 98.06 108 THR A CA 1
ATOM 805 C C . THR A 1 108 ? 10.513 0.758 -13.423 1.00 98.06 108 THR A C 1
ATOM 807 O O . THR A 1 108 ? 11.671 1.178 -13.337 1.00 98.06 108 THR A O 1
ATOM 810 N N . PRO A 1 109 ? 10.086 -0.295 -12.698 1.00 98.00 109 PRO A N 1
ATOM 811 C CA . PRO A 1 109 ? 10.967 -1.014 -11.785 1.00 98.00 109 PRO A CA 1
ATOM 812 C C . PRO A 1 109 ? 12.289 -1.422 -12.446 1.00 98.00 109 PRO A C 1
ATOM 814 O O . PRO A 1 109 ? 12.303 -2.107 -13.465 1.00 98.00 109 PRO A O 1
ATOM 817 N N . GLY A 1 110 ? 13.413 -1.013 -11.851 1.00 96.69 110 GLY A N 1
ATOM 818 C CA . GLY A 1 110 ? 14.755 -1.326 -12.356 1.00 96.69 110 GLY A CA 1
ATOM 819 C C . GLY A 1 110 ? 15.333 -0.321 -13.356 1.00 96.69 110 GLY A C 1
ATOM 820 O O . GLY A 1 110 ? 16.499 -0.456 -13.718 1.00 96.69 110 GLY A O 1
ATOM 821 N N . ALA A 1 111 ? 14.575 0.700 -13.766 1.00 97.62 111 ALA A N 1
ATOM 822 C CA . ALA A 1 111 ? 15.121 1.839 -14.500 1.00 97.62 111 ALA A CA 1
ATOM 823 C C . ALA A 1 111 ? 16.047 2.698 -13.613 1.00 97.62 111 ALA A C 1
ATOM 825 O O . ALA A 1 111 ? 16.145 2.493 -12.405 1.00 97.62 111 ALA A O 1
ATOM 826 N N . ALA A 1 112 ? 16.713 3.699 -14.198 1.00 96.81 112 ALA A N 1
ATOM 827 C CA . ALA A 1 112 ? 17.575 4.615 -13.440 1.00 96.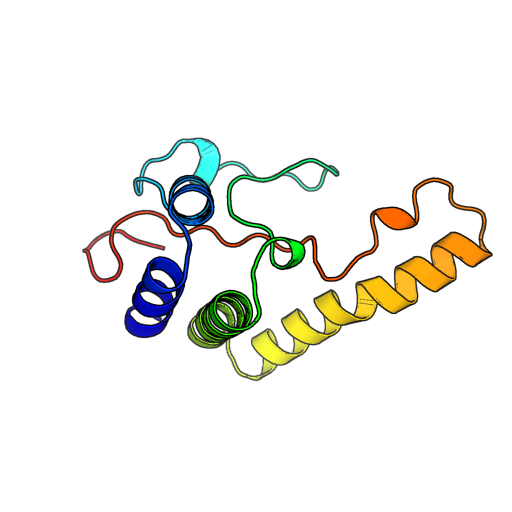81 112 ALA A CA 1
ATOM 828 C C . ALA A 1 112 ? 16.802 5.420 -12.378 1.00 96.81 112 ALA A C 1
ATOM 830 O O . ALA A 1 112 ? 17.326 5.708 -11.305 1.00 96.81 112 ALA A O 1
ATOM 831 N N . THR A 1 113 ? 15.546 5.763 -12.671 1.00 95.69 113 THR A N 1
ATOM 832 C CA . THR A 1 113 ? 14.655 6.499 -11.771 1.00 95.69 113 THR A CA 1
ATOM 833 C C . THR A 1 113 ? 13.340 5.749 -11.617 1.00 95.69 113 THR A C 1
ATOM 835 O O . THR A 1 113 ? 12.516 5.729 -12.535 1.00 95.69 113 THR A O 1
ATOM 838 N N . TRP A 1 114 ? 13.152 5.135 -10.454 1.00 97.06 114 TRP A N 1
ATOM 839 C CA . TRP A 1 114 ? 11.905 4.506 -10.035 1.00 97.06 114 TRP A CA 1
ATOM 840 C C . TR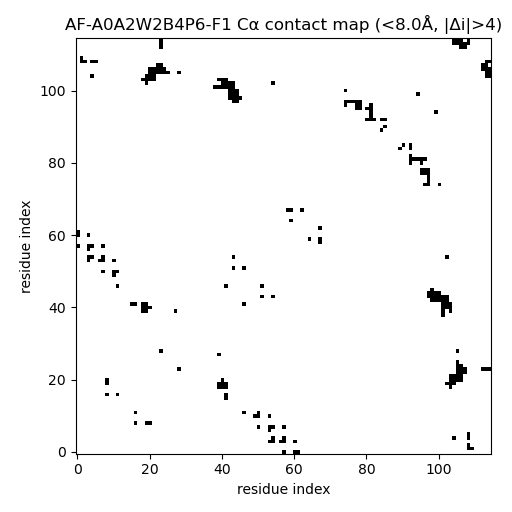P A 1 114 ? 11.826 4.504 -8.504 1.00 97.06 114 TRP A C 1
ATOM 842 O O . TRP A 1 114 ? 12.840 4.739 -7.838 1.00 97.06 114 TRP A O 1
ATOM 852 N N . GLY A 1 115 ? 10.643 4.263 -7.946 1.00 93.00 115 GLY A N 1
ATOM 853 C CA . GLY A 1 115 ? 10.447 4.155 -6.499 1.00 93.00 115 GLY A CA 1
ATOM 854 C C . GLY A 1 115 ? 9.028 3.809 -6.108 1.00 93.00 115 GLY A C 1
ATOM 855 O O . GLY A 1 115 ? 8.126 4.006 -6.949 1.00 93.00 115 GLY A O 1
#

Radius of gyration: 15.24 Å; Cα contacts (8 Å, |Δi|>4): 135; chains: 1; bounding box: 36×28×38 Å

Secondary structure (DSSP, 8-state):
-HHHHHHHHHTS-HHHHHHHEE-TT-GGGG----SSS--SSEEGGGS-HHHHHHHHHHHHTTS-HHHHHHHHHHHHHHHHHHHHHHHTT-TTGGG--TT--EE-EES-TTSSS--

pLDDT: mean 95.89, std 3.9, range [79.12, 98.69]

Mean predicted aligned error: 2.81 Å

InterPro domains:
  IPR021889 Protein of unknown function DUF3500 [PF12006] (1-115)
  IPR021889 Protein of unknown function DUF3500 [PTHR37489] (1-115)

Foldseek 3Di:
DLVLVVQLLVQDDPVQNVQAEEALVPVLVPDDDPDDDDHRAAFLLNDDPSSNVSQLVVVPVPDDPVRSVVVVCQLVCLVVQLVVCVVVVNPVSVSSHSRGDGHHKHHRRPPPGID

Organism: NCBI:txid2670374